Protein AF-A0A2A9MGG4-F1 (afdb_monomer_lite)

Radius of gyration: 24.49 Å; chains: 1; bounding box: 62×44×74 Å

Foldseek 3Di:
DDDDPDCDDPVVVVVCVVVVVVVVVVLVVVLVVLLLLLLLLLLQLVVLVVVLLVVVVVVPVVDPDPDDDRPDPDPDDDDDDPPCVVVVVVVSQCVDPSNVVSVVSNVVSVVSLVVSVVVDPPLLSVLSSVLSNLVSNLVNNCVVVVDDDDPVSVVVNVVSVVVSVVSVVD

InterPro domains:
  IPR018908 Putative transmembrane family 234 [PF10639] (35-168)
  IPR018908 Putative transmembrane family 234 [PTHR28668] (34-169)
  IPR037185 Multidrug transporter EmrE superfamily [SSF103481] (94-168)

Secondary structure (DSSP, 8-state):
---------HHHHHHHHHHHHHHHHHHHHHHHHHHHHHHHHHHHHHHHHHHHHHHHHHHHHHS------S-----------TTHHHHHHHHHHHH-HHHHHHHHHHHHHHHHHHHHHHHS-HHHHHHHHHHHHHHHHHHHHHHHHTSPPPHHHHHHHHHHHHHHHHHHH-

Organism: Besnoitia besnoiti (NCBI:txid94643)

Sequence (170 aa):
MILGAAFIPAGLKEIVLLAVPPLCVAFFLAVFSGLVGVGLLWGATVPLMRNGGLAAKSSEAASGKAHEGSFPQSRGKKDANGITAPFVAIFRLLTQWRVFFPYLLNQCGSLCYYYLLGEYDLCITAPLANTLAFLFTFLTEAIINKSLPSMQDIVGCALIISGFAVCVSG

Structure (mmCIF, N/CA/C/O backbone):
data_AF-A0A2A9MGG4-F1
#
_entry.id   AF-A0A2A9MGG4-F1
#
loop_
_atom_site.group_PDB
_atom_site.id
_atom_site.type_symbol
_atom_site.label_atom_id
_atom_site.label_alt_id
_atom_site.label_comp_id
_atom_site.label_asym_id
_atom_site.label_entity_id
_atom_site.label_seq_id
_atom_site.pdbx_PDB_ins_code
_atom_site.Cartn_x
_atom_site.Cartn_y
_atom_site.Cartn_z
_atom_site.occupancy
_atom_site.B_iso_or_equiv
_atom_site.auth_seq_id
_atom_site.auth_comp_id
_atom_site.auth_asym_id
_atom_site.auth_atom_id
_atom_site.pdbx_PDB_model_num
ATOM 1 N N . MET A 1 1 ? 33.838 -20.995 -39.982 1.00 37.50 1 MET A N 1
ATOM 2 C CA . MET A 1 1 ? 32.593 -21.354 -40.692 1.00 37.50 1 MET A CA 1
ATOM 3 C C . MET A 1 1 ? 31.425 -20.731 -39.927 1.00 37.50 1 MET A C 1
ATOM 5 O O . MET A 1 1 ? 30.749 -21.413 -39.177 1.00 37.50 1 MET A O 1
ATOM 9 N N . ILE A 1 2 ? 31.276 -19.404 -40.016 1.00 37.44 2 ILE A N 1
ATOM 10 C CA . ILE A 1 2 ? 30.159 -18.658 -39.415 1.00 37.44 2 ILE A CA 1
ATOM 11 C C . ILE A 1 2 ? 29.268 -18.284 -40.595 1.00 37.44 2 ILE A C 1
ATOM 13 O O . ILE A 1 2 ? 29.603 -17.395 -41.373 1.00 37.44 2 ILE A O 1
ATOM 17 N N . LEU A 1 3 ? 28.217 -19.071 -40.795 1.00 38.97 3 LEU A N 1
ATOM 18 C CA . LEU A 1 3 ? 27.255 -18.923 -41.877 1.00 38.97 3 LEU A CA 1
ATOM 19 C C . LEU A 1 3 ? 25.966 -18.349 -41.280 1.00 38.97 3 LEU A C 1
ATOM 21 O O . LEU A 1 3 ? 25.427 -18.929 -40.341 1.00 38.97 3 LEU A O 1
ATOM 25 N N . GLY A 1 4 ? 25.477 -17.240 -41.840 1.00 36.06 4 GLY A N 1
ATOM 26 C CA . GLY A 1 4 ? 24.089 -16.805 -41.662 1.00 36.06 4 GLY A CA 1
ATOM 27 C C . GLY A 1 4 ? 23.876 -15.498 -40.903 1.00 36.06 4 GLY A C 1
ATOM 28 O O . GLY A 1 4 ? 23.114 -15.468 -39.943 1.00 36.06 4 GLY A O 1
ATOM 29 N N . ALA A 1 5 ? 24.478 -14.395 -41.360 1.00 42.56 5 ALA A N 1
ATOM 30 C CA . ALA A 1 5 ? 23.920 -13.070 -41.103 1.00 42.56 5 ALA A CA 1
ATOM 31 C C . ALA A 1 5 ? 22.520 -13.018 -41.739 1.00 42.56 5 ALA A C 1
ATOM 33 O O . ALA A 1 5 ? 22.386 -12.874 -42.954 1.00 42.56 5 ALA A O 1
ATOM 34 N N . ALA A 1 6 ? 21.483 -13.221 -40.924 1.00 47.97 6 ALA A N 1
ATOM 35 C CA . ALA A 1 6 ? 20.097 -13.104 -41.343 1.00 47.97 6 ALA A CA 1
ATOM 36 C C . ALA A 1 6 ? 19.864 -11.677 -41.857 1.00 47.97 6 ALA A C 1
ATOM 38 O O . ALA A 1 6 ? 19.876 -10.705 -41.098 1.00 47.97 6 ALA A O 1
ATOM 39 N N . PHE A 1 7 ? 19.697 -11.564 -43.172 1.00 50.34 7 PHE A N 1
ATOM 40 C CA . PHE A 1 7 ? 19.327 -10.342 -43.866 1.00 50.34 7 PHE A CA 1
ATOM 41 C C . PHE A 1 7 ? 17.872 -10.017 -43.508 1.00 50.34 7 PHE A C 1
ATOM 43 O O . PHE A 1 7 ? 16.932 -10.391 -44.202 1.00 50.34 7 PHE A O 1
ATOM 50 N N . ILE A 1 8 ? 17.686 -9.393 -42.346 1.00 56.59 8 ILE A N 1
ATOM 51 C CA . ILE A 1 8 ? 16.396 -8.876 -41.896 1.00 56.59 8 ILE A CA 1
ATOM 52 C C . ILE A 1 8 ? 16.098 -7.638 -42.755 1.00 56.59 8 ILE A C 1
ATOM 54 O O . ILE A 1 8 ? 16.892 -6.691 -42.721 1.00 56.59 8 ILE A O 1
ATOM 58 N N . PRO A 1 9 ? 14.998 -7.618 -43.530 1.00 52.16 9 PRO A N 1
ATOM 59 C CA . PRO A 1 9 ? 14.681 -6.495 -44.404 1.00 52.16 9 PRO A CA 1
ATOM 60 C C . PRO A 1 9 ? 14.499 -5.218 -43.574 1.00 52.16 9 PRO A C 1
ATOM 62 O O . PRO A 1 9 ? 13.872 -5.243 -42.514 1.00 52.16 9 PRO A O 1
ATOM 65 N N . ALA A 1 10 ? 15.046 -4.097 -44.053 1.00 57.47 10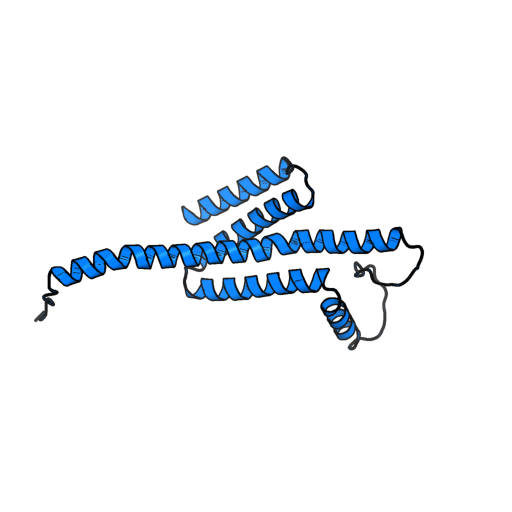 ALA A N 1
ATOM 66 C CA . ALA A 1 10 ? 15.099 -2.823 -43.326 1.00 57.47 10 ALA A CA 1
ATOM 67 C C . ALA A 1 10 ? 13.723 -2.332 -42.821 1.00 57.47 10 ALA A C 1
ATOM 69 O O . ALA A 1 10 ? 13.650 -1.712 -41.765 1.00 57.47 10 ALA A O 1
ATOM 70 N N . GLY A 1 11 ? 12.629 -2.692 -43.503 1.00 56.28 11 GLY A N 1
ATOM 71 C CA . GLY A 1 11 ? 11.262 -2.364 -43.080 1.00 56.28 11 GLY A CA 1
ATOM 72 C C . GLY A 1 11 ? 10.737 -3.159 -41.875 1.00 56.28 11 GLY A C 1
ATOM 73 O O . GLY A 1 11 ? 9.844 -2.685 -41.181 1.00 56.28 11 GLY A O 1
ATOM 74 N N . LEU A 1 12 ? 11.294 -4.339 -41.573 1.00 55.38 12 LEU A N 1
ATOM 75 C CA . LEU A 1 12 ? 10.863 -5.151 -40.427 1.00 55.38 12 LEU A CA 1
ATOM 76 C C . LEU A 1 12 ? 11.515 -4.685 -39.115 1.00 55.38 12 LEU A C 1
ATOM 78 O O . LEU A 1 12 ? 10.911 -4.810 -38.052 1.00 55.38 12 LEU A O 1
ATOM 82 N N . LYS A 1 13 ? 12.715 -4.090 -39.182 1.00 53.91 13 LYS A N 1
ATOM 83 C CA . LYS A 1 13 ? 13.356 -3.461 -38.017 1.00 53.91 13 LYS A CA 1
ATOM 84 C C . LYS A 1 13 ? 12.597 -2.223 -37.554 1.00 53.91 13 LYS A C 1
ATOM 86 O O . LYS A 1 13 ? 12.407 -2.095 -36.358 1.00 53.91 13 LYS A O 1
ATOM 91 N N . GLU A 1 14 ? 12.120 -1.384 -38.472 1.00 56.22 14 GLU A N 1
ATOM 92 C CA . GLU A 1 14 ? 11.304 -0.198 -38.164 1.00 56.22 14 GLU A CA 1
ATOM 93 C C . GLU A 1 14 ? 9.973 -0.571 -37.498 1.00 56.22 14 GLU A C 1
ATOM 95 O O . GLU A 1 14 ? 9.636 0.011 -36.482 1.00 56.22 14 GLU A O 1
ATOM 100 N N . ILE A 1 15 ? 9.256 -1.598 -37.974 1.00 55.94 15 ILE A N 1
ATOM 101 C CA . ILE A 1 15 ? 7.977 -2.031 -37.373 1.00 55.94 15 ILE A CA 1
ATOM 102 C C . ILE A 1 15 ? 8.180 -2.643 -35.980 1.00 55.94 15 ILE A C 1
ATOM 104 O O . ILE A 1 15 ? 7.399 -2.374 -35.070 1.00 55.94 15 ILE A O 1
ATOM 108 N N . VAL A 1 16 ? 9.244 -3.428 -35.782 1.00 55.22 16 VAL A N 1
ATOM 109 C CA . VAL A 1 16 ? 9.598 -3.950 -34.456 1.00 55.22 16 VAL A CA 1
ATOM 110 C C . VAL A 1 16 ? 10.068 -2.808 -33.543 1.00 55.22 16 VAL A C 1
ATOM 112 O O . VAL A 1 16 ? 9.593 -2.723 -32.422 1.00 55.22 16 VAL A O 1
ATOM 115 N N . LEU A 1 17 ? 10.889 -1.858 -34.006 1.00 53.19 17 LEU A N 1
ATOM 116 C CA . LEU A 1 17 ? 11.304 -0.687 -33.214 1.00 53.19 17 LEU A CA 1
ATOM 117 C C . LEU A 1 17 ? 10.194 0.351 -32.974 1.00 53.19 17 LEU A C 1
ATOM 119 O O . LEU A 1 17 ? 10.325 1.111 -32.023 1.00 53.19 17 LEU A O 1
ATOM 123 N N . LEU A 1 18 ? 9.124 0.394 -33.777 1.00 54.38 18 LEU A N 1
ATOM 124 C CA . LEU A 1 18 ? 7.950 1.260 -33.568 1.00 54.38 18 LEU A CA 1
ATOM 125 C C . LEU A 1 18 ? 6.866 0.600 -32.708 1.00 54.38 18 LEU A C 1
ATOM 127 O O . LEU A 1 18 ? 6.123 1.313 -32.040 1.00 54.38 18 LEU A O 1
ATOM 131 N N . ALA A 1 19 ? 6.778 -0.736 -32.689 1.00 53.31 19 ALA A N 1
ATOM 132 C CA . ALA A 1 19 ? 5.813 -1.489 -31.878 1.00 53.31 19 ALA A CA 1
ATOM 133 C C . ALA A 1 19 ? 6.369 -1.942 -30.512 1.00 53.31 19 ALA A C 1
ATOM 135 O O . ALA A 1 19 ? 5.610 -2.076 -29.553 1.00 53.31 19 ALA A O 1
ATOM 136 N N . VAL A 1 20 ? 7.689 -2.122 -30.384 1.00 56.53 20 VAL A N 1
ATOM 137 C CA . VAL A 1 20 ? 8.368 -2.408 -29.107 1.00 56.53 20 VAL A CA 1
ATOM 138 C C . VAL A 1 20 ? 8.223 -1.272 -28.077 1.00 56.53 20 VAL A C 1
ATOM 140 O O . VAL A 1 20 ? 7.917 -1.599 -26.933 1.00 56.53 20 VAL A O 1
ATOM 143 N N . PRO A 1 21 ? 8.352 0.034 -28.398 1.00 61.31 21 PRO A N 1
ATOM 144 C CA . PRO A 1 21 ? 8.143 1.095 -27.416 1.00 61.31 21 PRO A CA 1
ATOM 145 C C . PRO A 1 21 ? 6.715 1.143 -26.849 1.00 61.31 21 PRO A C 1
ATOM 147 O O . PRO A 1 21 ? 6.599 1.149 -25.627 1.00 61.31 21 PRO A O 1
ATOM 150 N N . PRO A 1 22 ? 5.619 1.124 -27.639 1.00 65.88 22 PRO A N 1
ATOM 151 C CA . PRO A 1 22 ? 4.275 1.187 -27.073 1.00 65.88 22 PRO A CA 1
ATOM 152 C C . PRO A 1 22 ? 3.899 -0.084 -26.307 1.00 65.88 22 PRO A C 1
ATOM 154 O O . PRO A 1 22 ? 3.227 0.025 -25.287 1.00 65.88 22 PRO A O 1
ATOM 157 N N . LEU A 1 23 ? 4.351 -1.270 -26.736 1.00 66.88 23 LEU A N 1
ATOM 158 C CA . LEU A 1 23 ? 4.057 -2.518 -26.026 1.00 66.88 23 LEU A CA 1
ATOM 159 C C . LEU A 1 23 ? 4.854 -2.633 -24.717 1.00 66.88 23 LEU A C 1
ATOM 161 O O . LEU A 1 23 ? 4.300 -3.025 -23.694 1.00 66.88 23 LEU A O 1
ATOM 165 N N . CYS A 1 24 ? 6.132 -2.241 -24.727 1.00 68.06 24 CYS A N 1
ATOM 166 C CA . CYS A 1 24 ? 6.978 -2.227 -23.535 1.00 68.06 24 CYS A CA 1
ATOM 167 C C . CYS A 1 24 ? 6.478 -1.180 -22.528 1.00 68.06 24 CYS A C 1
ATOM 169 O O . CYS A 1 24 ? 6.292 -1.490 -21.355 1.00 68.06 24 CYS A O 1
ATOM 171 N N . VAL A 1 25 ? 6.139 0.030 -22.989 1.00 72.88 25 VAL A N 1
ATOM 172 C CA . VAL A 1 25 ? 5.520 1.062 -22.143 1.00 72.88 25 VAL A CA 1
ATOM 173 C C . VAL A 1 25 ? 4.175 0.585 -21.590 1.00 72.88 25 VAL A C 1
ATOM 175 O O . VAL A 1 25 ? 3.930 0.747 -20.399 1.00 72.88 25 VAL A O 1
ATOM 178 N N . ALA A 1 26 ? 3.322 -0.050 -22.398 1.00 76.56 26 ALA A N 1
ATOM 179 C CA . ALA A 1 26 ? 2.053 -0.599 -21.922 1.00 76.56 26 ALA A CA 1
ATOM 180 C C . ALA A 1 26 ? 2.248 -1.691 -20.859 1.00 76.56 26 ALA A C 1
ATOM 182 O O . ALA A 1 26 ? 1.526 -1.700 -19.865 1.00 76.56 26 ALA A O 1
ATOM 183 N N . PHE A 1 27 ? 3.244 -2.566 -21.024 1.00 77.12 27 PHE A N 1
ATOM 184 C CA . PHE A 1 27 ? 3.595 -3.587 -20.038 1.00 77.12 27 PHE A CA 1
ATOM 185 C C . PHE A 1 27 ? 4.081 -2.967 -18.719 1.00 77.12 27 PHE A C 1
ATOM 187 O O . PHE A 1 27 ? 3.536 -3.273 -17.661 1.00 77.12 27 PHE A O 1
ATOM 194 N N . PHE A 1 28 ? 5.025 -2.022 -18.772 1.00 76.94 28 PHE A N 1
ATOM 195 C CA . PHE A 1 28 ? 5.505 -1.308 -17.583 1.00 76.94 28 PHE A CA 1
ATOM 196 C C . PHE A 1 28 ? 4.389 -0.528 -16.874 1.00 76.94 28 PHE A C 1
ATOM 198 O O . PHE A 1 28 ? 4.303 -0.553 -15.646 1.00 76.94 28 PHE A O 1
ATOM 205 N N . LEU A 1 29 ? 3.500 0.133 -17.624 1.00 78.81 29 LEU A N 1
ATOM 206 C CA . LEU A 1 29 ? 2.337 0.823 -17.062 1.00 78.81 29 LEU A CA 1
ATOM 207 C C . LEU A 1 29 ? 1.340 -0.154 -16.434 1.00 78.81 29 LEU A C 1
ATOM 209 O O . LEU A 1 29 ? 0.796 0.141 -15.371 1.00 78.81 29 LEU A O 1
ATOM 213 N N . ALA A 1 30 ? 1.121 -1.320 -17.044 1.00 78.94 30 ALA A N 1
ATOM 214 C CA . ALA A 1 30 ? 0.266 -2.361 -16.486 1.00 78.94 30 ALA A CA 1
ATOM 215 C C . ALA A 1 30 ? 0.829 -2.874 -15.152 1.00 78.94 30 ALA A C 1
ATOM 217 O O . ALA A 1 30 ? 0.109 -2.873 -14.155 1.00 78.94 30 ALA A O 1
ATOM 218 N N . VAL A 1 31 ? 2.123 -3.199 -15.094 1.00 78.50 31 VAL A N 1
ATOM 219 C CA . VAL A 1 31 ? 2.807 -3.620 -13.859 1.00 78.50 31 VAL A CA 1
ATOM 220 C C . VAL A 1 31 ? 2.744 -2.522 -12.794 1.00 78.50 31 VAL A C 1
ATOM 222 O O . VAL A 1 31 ? 2.350 -2.783 -11.658 1.00 78.50 31 VAL A O 1
ATOM 225 N N . PHE A 1 32 ? 3.049 -1.273 -13.149 1.00 83.12 32 PHE A N 1
ATOM 226 C CA . PHE A 1 32 ? 2.991 -0.152 -12.210 1.00 83.12 32 PHE A CA 1
ATOM 227 C C . PHE A 1 32 ? 1.572 0.082 -11.676 1.00 83.12 32 PHE A C 1
ATOM 229 O O . PHE A 1 32 ? 1.374 0.207 -10.469 1.00 83.12 32 PHE A O 1
ATOM 236 N N . SER A 1 33 ? 0.566 0.083 -12.555 1.00 82.25 33 SER A N 1
ATOM 237 C CA . SER A 1 33 ? -0.841 0.215 -12.158 1.00 82.25 33 SER A CA 1
ATOM 238 C C . SER A 1 33 ? -1.308 -0.953 -11.283 1.00 82.25 33 SER A C 1
ATOM 240 O O . SER A 1 33 ? -2.061 -0.743 -10.333 1.00 82.25 33 SER A O 1
ATOM 242 N N . GLY A 1 34 ? -0.800 -2.165 -11.532 1.00 85.06 34 GLY A N 1
ATOM 243 C CA . GLY A 1 34 ? -1.025 -3.334 -10.691 1.00 85.06 34 GLY A CA 1
ATOM 244 C C . GLY A 1 34 ? -0.420 -3.168 -9.296 1.00 85.06 34 GLY A C 1
ATOM 245 O O . GLY A 1 34 ? -1.107 -3.431 -8.313 1.00 85.06 34 GLY A O 1
ATOM 246 N N . LEU A 1 35 ? 0.809 -2.650 -9.180 1.00 86.31 35 LEU A N 1
ATOM 247 C CA . LEU A 1 35 ? 1.437 -2.360 -7.880 1.00 86.31 35 LEU A CA 1
ATOM 248 C C . LEU A 1 35 ? 0.726 -1.247 -7.123 1.00 86.31 35 LEU A C 1
ATOM 250 O O . LEU A 1 35 ? 0.572 -1.337 -5.906 1.00 86.31 35 LEU A O 1
ATOM 254 N N . VAL A 1 36 ? 0.242 -0.233 -7.836 1.00 88.31 36 VAL A N 1
ATOM 255 C CA . VAL A 1 36 ? -0.644 0.789 -7.275 1.00 88.31 36 VAL A CA 1
ATOM 256 C C . VAL A 1 36 ? -1.925 0.167 -6.740 1.00 88.31 36 VAL A C 1
ATOM 258 O O . VAL A 1 36 ? -2.302 0.452 -5.606 1.00 88.31 36 VAL A O 1
ATOM 261 N N . GLY A 1 37 ? -2.550 -0.733 -7.498 1.00 87.25 37 GLY A N 1
ATOM 262 C CA . GLY A 1 37 ? -3.718 -1.485 -7.052 1.00 87.25 37 GLY A CA 1
ATOM 263 C C . GLY A 1 37 ? -3.443 -2.325 -5.802 1.00 87.25 37 GLY A C 1
ATOM 264 O O . GLY A 1 37 ? -4.194 -2.239 -4.835 1.00 87.25 37 GLY A O 1
ATOM 265 N N . VAL A 1 38 ? -2.349 -3.090 -5.778 1.00 89.38 38 VAL A N 1
ATOM 266 C CA . VAL A 1 38 ? -1.929 -3.892 -4.612 1.00 89.38 38 VAL A CA 1
ATOM 267 C C . VAL A 1 38 ? -1.690 -3.001 -3.398 1.00 89.38 38 VAL A C 1
ATOM 269 O O . VAL A 1 38 ? -2.221 -3.273 -2.322 1.00 89.38 38 VAL A O 1
ATOM 272 N N . GLY A 1 39 ? -0.938 -1.914 -3.574 1.00 87.69 39 GLY A N 1
ATOM 273 C CA . GLY A 1 39 ? -0.674 -0.947 -2.519 1.00 87.69 39 GLY A CA 1
ATOM 274 C C . GLY A 1 39 ? -1.958 -0.318 -1.985 1.00 87.69 39 GLY A C 1
ATOM 275 O O . GLY A 1 39 ? -2.112 -0.194 -0.777 1.00 87.69 39 GLY A O 1
ATOM 276 N N . LEU A 1 40 ? -2.908 0.038 -2.852 1.00 87.31 40 LEU A N 1
ATOM 277 C CA . LEU A 1 40 ? -4.217 0.557 -2.446 1.00 87.31 40 LEU A CA 1
ATOM 278 C C . LEU A 1 40 ? -5.008 -0.479 -1.648 1.00 87.31 40 LEU A C 1
ATOM 280 O O . LEU A 1 40 ? -5.563 -0.154 -0.602 1.00 87.31 40 LEU A O 1
ATOM 284 N N . LEU A 1 41 ? -5.050 -1.724 -2.123 1.00 86.06 41 LEU A N 1
ATOM 285 C CA . LEU A 1 41 ? -5.771 -2.816 -1.471 1.00 86.06 41 LEU A CA 1
ATOM 286 C C . LEU A 1 41 ? -5.192 -3.118 -0.083 1.00 86.06 41 LEU A C 1
ATOM 288 O O . LEU A 1 41 ? -5.937 -3.216 0.888 1.00 86.06 41 LEU A O 1
ATOM 292 N N . TRP A 1 42 ? -3.871 -3.208 0.052 1.00 86.44 42 TRP A N 1
ATOM 293 C CA . TRP A 1 42 ? -3.232 -3.400 1.355 1.00 86.44 42 TRP A CA 1
ATOM 294 C C . TRP A 1 42 ? -3.318 -2.157 2.240 1.00 86.44 42 TRP A C 1
ATOM 296 O O . TRP A 1 42 ? -3.652 -2.262 3.417 1.00 86.44 42 TRP A O 1
ATOM 306 N N . GLY A 1 43 ? -3.086 -0.975 1.678 1.00 85.50 43 GLY A N 1
ATOM 307 C CA . GLY A 1 43 ? -3.062 0.269 2.433 1.00 85.50 43 GLY A CA 1
ATOM 308 C C . GLY A 1 43 ? -4.433 0.698 2.946 1.00 85.50 43 GLY A C 1
ATOM 309 O O . GLY A 1 43 ? -4.550 1.198 4.060 1.00 85.50 43 GLY A O 1
ATOM 310 N N . ALA A 1 44 ? -5.504 0.462 2.187 1.00 84.12 44 ALA A N 1
ATOM 311 C CA . ALA A 1 44 ? -6.843 0.870 2.601 1.00 84.12 44 ALA A CA 1
ATOM 312 C C . ALA A 1 44 ? -7.447 -0.045 3.678 1.00 84.12 44 ALA A C 1
ATOM 314 O O . ALA A 1 44 ? -8.272 0.392 4.482 1.00 84.12 44 ALA A O 1
ATOM 315 N N . THR A 1 45 ? -7.060 -1.320 3.716 1.00 83.75 45 THR A N 1
ATOM 316 C CA . THR A 1 45 ? -7.726 -2.318 4.569 1.00 83.75 45 THR A CA 1
ATOM 317 C C . THR A 1 45 ? -7.435 -2.124 6.052 1.00 83.75 45 THR A C 1
ATOM 319 O O . THR A 1 45 ? -8.361 -2.188 6.862 1.00 83.75 45 THR A O 1
ATOM 322 N N . VAL A 1 46 ? -6.193 -1.801 6.415 1.00 79.44 46 VAL A N 1
ATOM 323 C CA . VAL A 1 46 ? -5.764 -1.562 7.804 1.00 79.44 46 VAL A CA 1
ATOM 324 C C . VAL A 1 46 ? -6.573 -0.447 8.499 1.00 79.44 46 VAL A C 1
ATOM 326 O O . VAL A 1 46 ? -7.172 -0.707 9.552 1.00 79.44 46 VAL A O 1
ATOM 329 N N . PRO A 1 47 ? -6.682 0.772 7.943 1.00 79.31 47 PRO A N 1
ATOM 330 C CA . PRO A 1 47 ? -7.437 1.850 8.575 1.00 79.31 47 PRO A CA 1
ATOM 331 C C . PRO A 1 47 ? -8.953 1.647 8.498 1.00 79.31 47 PRO A C 1
ATOM 333 O O . PRO A 1 47 ? -9.667 1.979 9.448 1.00 79.31 47 PRO A O 1
ATOM 336 N N . LEU A 1 48 ? -9.461 1.018 7.431 1.00 76.25 48 LEU A N 1
ATOM 337 C CA . LEU A 1 48 ? -10.877 0.650 7.340 1.00 76.25 48 LEU A CA 1
ATOM 338 C C . LEU A 1 48 ? -11.281 -0.355 8.426 1.00 76.25 48 LEU A C 1
ATOM 340 O O . LEU A 1 48 ? -12.342 -0.198 9.031 1.00 76.25 48 LEU A O 1
ATOM 344 N N . MET A 1 49 ? -10.443 -1.352 8.727 1.00 70.19 49 MET A N 1
ATOM 345 C CA . MET A 1 49 ? -10.700 -2.305 9.814 1.00 70.19 49 MET A CA 1
ATOM 346 C C . MET A 1 49 ? -10.694 -1.621 11.185 1.00 70.19 49 MET A C 1
ATOM 348 O O . MET A 1 49 ? -11.555 -1.909 12.021 1.00 70.19 49 MET A O 1
ATOM 352 N N . ARG A 1 50 ? -9.768 -0.679 11.404 1.00 69.31 50 ARG A N 1
ATOM 353 C CA . ARG A 1 50 ? -9.686 0.107 12.644 1.00 69.31 50 ARG A CA 1
ATOM 354 C C . ARG A 1 50 ? -10.963 0.917 12.869 1.00 69.31 50 ARG A C 1
ATOM 356 O O . ARG A 1 50 ? -11.559 0.834 13.943 1.00 69.31 50 ARG A O 1
ATOM 363 N N . ASN A 1 51 ? -11.445 1.609 11.838 1.00 64.62 51 ASN A N 1
ATOM 364 C CA . ASN A 1 51 ? -12.684 2.381 11.918 1.00 64.62 51 ASN A CA 1
ATOM 365 C C . ASN A 1 51 ? -13.942 1.513 11.965 1.00 64.62 51 ASN A C 1
ATOM 367 O O . ASN A 1 51 ? -14.873 1.837 12.700 1.00 64.62 51 ASN A O 1
ATOM 371 N N . GLY A 1 52 ? -13.975 0.388 11.250 1.00 60.03 52 GLY A N 1
ATOM 372 C CA . GLY A 1 52 ? -15.070 -0.580 11.321 1.00 60.03 52 GLY A CA 1
ATOM 373 C C . GLY A 1 52 ? -15.253 -1.146 12.731 1.00 60.03 52 GLY A C 1
ATOM 374 O O . GLY A 1 52 ? -16.383 -1.227 13.218 1.00 60.03 52 GLY A O 1
ATOM 375 N N . GLY A 1 53 ? -14.148 -1.455 13.418 1.00 60.28 53 GLY A N 1
ATOM 376 C CA . GLY A 1 53 ? -14.155 -1.901 14.814 1.00 60.28 53 GLY A CA 1
ATOM 377 C C . GLY A 1 53 ? -14.609 -0.820 15.803 1.00 60.28 53 GLY A C 1
ATOM 378 O O . GLY A 1 53 ? -15.346 -1.114 16.744 1.00 60.28 53 GLY A O 1
ATOM 379 N N . LEU A 1 54 ? -14.231 0.442 15.578 1.00 57.91 54 LEU A N 1
ATOM 380 C CA . LEU A 1 54 ? -14.668 1.576 16.406 1.00 57.91 54 LEU A CA 1
ATOM 381 C C . LEU A 1 54 ? -16.146 1.942 16.176 1.00 57.91 54 LEU A C 1
ATOM 383 O O . LEU A 1 54 ? -16.858 2.272 17.127 1.00 57.91 54 LEU A O 1
ATOM 387 N N . ALA A 1 55 ? -16.636 1.833 14.938 1.00 54.75 55 ALA A N 1
ATOM 388 C CA . ALA A 1 55 ? -18.032 2.082 14.573 1.00 54.75 55 ALA A CA 1
ATOM 389 C C . ALA A 1 55 ? -18.996 1.014 15.126 1.00 54.75 55 ALA A C 1
ATOM 391 O O . ALA A 1 55 ? -20.150 1.315 15.432 1.00 54.75 55 ALA A O 1
ATOM 392 N N . ALA A 1 56 ? -18.528 -0.230 15.277 1.00 52.34 56 ALA A N 1
ATOM 393 C CA . ALA A 1 56 ? -19.280 -1.289 15.951 1.00 52.34 56 ALA A CA 1
ATOM 394 C C . ALA A 1 56 ? -19.443 -0.991 17.455 1.00 52.34 56 ALA A C 1
ATOM 396 O O . ALA A 1 56 ? -20.555 -1.048 17.975 1.00 52.34 56 ALA A O 1
ATOM 397 N N . LYS A 1 57 ? -18.367 -0.550 18.127 1.00 53.44 57 LYS A N 1
ATOM 398 C CA . LYS A 1 57 ? -18.395 -0.181 19.556 1.00 53.44 57 LYS A CA 1
ATOM 399 C C . LYS A 1 57 ? -19.277 1.034 19.868 1.00 53.44 57 LYS A C 1
ATOM 401 O O . LYS A 1 57 ? -19.900 1.088 20.923 1.00 53.44 57 LYS A O 1
ATOM 406 N N . SER A 1 58 ? -19.338 2.019 18.973 1.00 47.41 58 SER A N 1
ATOM 407 C CA . SER A 1 58 ? -20.129 3.247 19.179 1.00 47.41 58 SER A CA 1
ATOM 408 C C . SER A 1 58 ? -21.637 3.037 18.992 1.00 47.41 58 SER A C 1
ATOM 410 O O . SER A 1 58 ? -22.421 3.698 19.668 1.00 47.41 58 SER A O 1
ATOM 412 N N . SER A 1 59 ? -22.057 2.072 18.163 1.00 46.00 59 SER A N 1
ATOM 413 C CA . SER A 1 59 ? -23.473 1.666 18.088 1.00 46.00 59 SER A CA 1
ATOM 414 C C . SER A 1 59 ? -23.925 0.852 19.306 1.00 46.00 59 SER A C 1
ATOM 416 O O . SER A 1 59 ? -25.073 0.985 19.723 1.00 46.00 59 SER A O 1
ATOM 418 N N . GLU A 1 60 ? -23.032 0.069 19.923 1.00 46.59 60 GLU A N 1
ATOM 419 C CA . GLU A 1 60 ? -23.327 -0.649 21.175 1.00 46.59 60 GLU A CA 1
ATOM 420 C C . GLU A 1 60 ? -23.435 0.295 22.393 1.00 46.59 60 GLU A C 1
ATOM 422 O O . GLU A 1 60 ? -24.182 0.010 23.322 1.00 46.59 60 GLU A O 1
ATOM 427 N N . ALA A 1 61 ? -22.752 1.447 22.393 1.00 42.97 61 ALA A N 1
ATOM 428 C CA . ALA A 1 61 ? -22.812 2.409 23.501 1.00 42.97 61 ALA A CA 1
ATOM 429 C C . ALA A 1 61 ? -24.083 3.289 23.512 1.00 42.97 61 ALA A C 1
ATOM 431 O O . ALA A 1 61 ? -24.485 3.768 24.570 1.00 42.97 61 ALA A O 1
ATOM 432 N N . ALA A 1 62 ? -24.722 3.509 22.356 1.00 41.97 62 ALA A N 1
ATOM 433 C CA . ALA A 1 62 ? -25.909 4.367 22.226 1.00 41.97 62 ALA A CA 1
ATOM 434 C C . ALA A 1 62 ? -27.248 3.610 22.337 1.00 41.97 62 ALA A C 1
ATOM 436 O O . ALA A 1 62 ? -28.301 4.229 22.483 1.00 41.97 62 ALA A O 1
ATOM 437 N N . SER A 1 63 ? -27.231 2.276 22.283 1.00 36.53 63 SER A N 1
ATOM 438 C CA . SER A 1 63 ? -28.418 1.433 22.421 1.00 36.53 63 SER A CA 1
ATOM 439 C C . SER A 1 63 ? -28.213 0.511 23.617 1.00 36.53 63 SER A C 1
ATOM 441 O O . SER A 1 63 ? -27.440 -0.433 23.533 1.00 36.53 63 SER A O 1
ATOM 443 N N . GLY A 1 64 ? -28.866 0.799 24.749 1.00 38.00 64 GLY A N 1
ATOM 444 C CA . GLY A 1 64 ? -28.769 0.051 26.014 1.00 38.00 64 GLY A CA 1
ATOM 445 C C . GLY A 1 64 ? -29.311 -1.385 25.965 1.00 38.00 64 GLY A C 1
ATOM 446 O O . GLY A 1 64 ? -30.123 -1.775 26.799 1.00 38.00 64 GLY A O 1
ATOM 447 N N . LYS A 1 65 ? -28.871 -2.185 24.994 1.00 29.70 65 LYS A N 1
ATOM 448 C CA . LYS A 1 65 ? -29.091 -3.623 24.894 1.00 29.70 65 LYS A CA 1
ATOM 449 C C . LYS A 1 65 ? -27.731 -4.303 24.872 1.00 29.70 65 LYS A C 1
ATOM 451 O O . LYS A 1 65 ? -27.050 -4.343 23.855 1.00 29.70 65 LYS A O 1
ATOM 456 N N . ALA A 1 66 ? -27.362 -4.845 26.028 1.00 34.66 66 ALA A N 1
ATOM 457 C CA . ALA A 1 66 ? -26.280 -5.801 26.163 1.00 34.66 66 ALA A CA 1
ATOM 458 C C . ALA A 1 66 ? -26.595 -7.031 25.298 1.00 34.66 66 ALA A C 1
ATOM 460 O O . ALA A 1 66 ? -27.359 -7.902 25.706 1.00 34.66 66 ALA A O 1
ATOM 461 N N . HIS A 1 67 ? -26.039 -7.086 24.090 1.00 30.19 67 HIS A N 1
ATOM 462 C CA . HIS A 1 67 ? -25.940 -8.324 23.331 1.00 30.19 67 HIS A CA 1
ATOM 463 C C . HIS A 1 67 ? -24.658 -8.328 22.499 1.00 30.19 67 HIS A C 1
ATOM 465 O O . HIS A 1 67 ? -24.647 -7.971 21.329 1.00 30.19 67 HIS A O 1
ATOM 471 N N . GLU A 1 68 ? -23.592 -8.763 23.169 1.00 39.03 68 GLU A N 1
ATOM 472 C CA . GLU A 1 68 ? -22.486 -9.576 22.658 1.00 39.03 68 GLU A CA 1
ATOM 473 C C . GLU A 1 68 ? -22.304 -9.591 21.127 1.00 39.03 68 GLU A C 1
ATOM 475 O O . GLU A 1 68 ? -22.842 -10.457 20.434 1.00 39.03 68 GLU A O 1
ATOM 480 N N . GLY A 1 69 ? -21.503 -8.659 20.606 1.00 31.34 69 GLY A N 1
ATOM 481 C CA . GLY A 1 69 ? -21.084 -8.704 19.205 1.00 31.34 69 GLY A CA 1
ATOM 482 C C . GLY A 1 69 ? -19.802 -7.953 18.850 1.00 31.34 69 GLY A C 1
ATOM 483 O O . GLY A 1 69 ? -19.402 -7.973 17.691 1.00 31.34 69 GLY A O 1
ATOM 484 N N . SER A 1 70 ? -19.120 -7.321 19.805 1.00 34.22 70 SER A N 1
ATOM 485 C CA . SER A 1 70 ? -17.766 -6.800 19.601 1.00 34.22 70 SER A CA 1
ATOM 486 C C . SER A 1 70 ? -16.758 -7.944 19.449 1.00 34.22 70 SER A C 1
ATOM 488 O O . SER A 1 70 ? -16.698 -8.837 20.293 1.00 34.22 70 SER A O 1
ATOM 490 N N . PHE A 1 71 ? -15.914 -7.892 18.412 1.00 35.19 71 PHE A N 1
ATOM 491 C CA . PHE A 1 71 ? -14.704 -8.715 18.319 1.00 35.19 71 PHE A CA 1
ATOM 492 C C . PHE A 1 71 ? -13.933 -8.591 19.648 1.00 35.19 71 PHE A C 1
ATOM 494 O O . PHE A 1 71 ? -13.505 -7.480 19.992 1.00 35.19 71 PHE A O 1
ATOM 501 N N . PRO A 1 72 ? -13.806 -9.666 20.445 1.00 39.84 72 PRO A N 1
ATOM 502 C CA . PRO A 1 72 ? -13.200 -9.559 21.753 1.00 39.84 72 PRO A CA 1
ATOM 503 C C . PRO A 1 72 ? -11.697 -9.411 21.550 1.00 39.84 72 PRO A C 1
ATOM 505 O O . PRO A 1 72 ? -11.004 -10.320 21.101 1.00 39.84 72 PRO A O 1
ATOM 508 N N . GLN A 1 73 ? -11.187 -8.232 21.893 1.00 40.25 73 GLN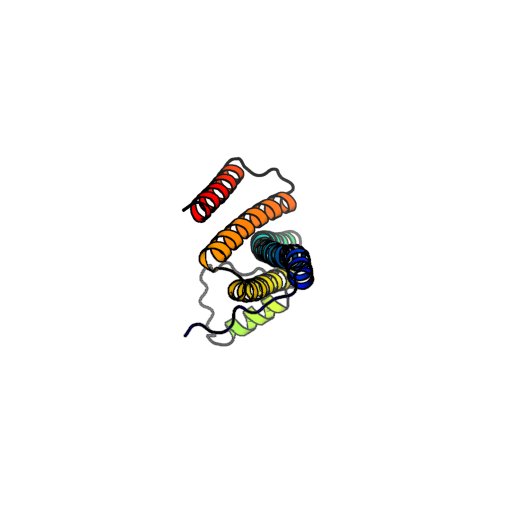 A N 1
ATOM 509 C CA . GLN A 1 73 ? -9.787 -8.060 22.243 1.00 40.25 73 GLN A CA 1
ATOM 510 C C . GLN A 1 73 ? -9.507 -9.039 23.387 1.00 40.25 73 GLN A C 1
ATOM 512 O O . GLN A 1 73 ? -10.067 -8.870 24.470 1.00 40.25 73 GLN A O 1
ATOM 517 N N . SER A 1 74 ? -8.711 -10.078 23.107 1.00 39.84 74 SER A N 1
ATOM 518 C CA . SER A 1 74 ? -8.315 -11.149 24.028 1.00 39.84 74 SER A CA 1
ATOM 519 C C . SER A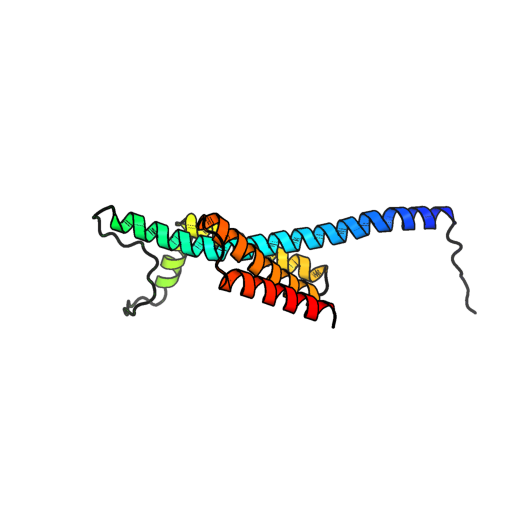 1 74 ? -7.888 -10.603 25.389 1.00 39.84 74 SER A C 1
ATOM 521 O O . SER A 1 74 ? -6.717 -10.325 25.637 1.00 39.84 74 SER A O 1
ATOM 523 N N . ARG A 1 75 ? -8.850 -10.478 26.300 1.00 38.62 75 ARG A N 1
ATOM 524 C CA . ARG A 1 75 ? -8.628 -10.420 27.738 1.00 38.62 75 ARG A CA 1
ATOM 525 C C . ARG A 1 75 ? -9.121 -11.760 28.250 1.00 38.62 75 ARG A C 1
ATOM 527 O O . ARG A 1 75 ? -10.297 -12.077 28.107 1.00 38.62 75 ARG A O 1
ATOM 534 N N . GLY A 1 76 ? -8.172 -12.574 28.704 1.00 40.44 76 GLY A N 1
ATOM 535 C CA . GLY A 1 76 ? -8.345 -14.003 28.924 1.00 40.44 76 GLY A CA 1
ATOM 536 C C . GLY A 1 76 ? -9.652 -14.375 29.618 1.00 40.44 76 GLY A C 1
ATOM 537 O O . GLY A 1 76 ? -9.899 -13.978 30.755 1.00 40.44 76 GLY A O 1
ATOM 538 N N . LYS A 1 77 ? -10.441 -15.215 28.949 1.00 37.91 77 LYS A N 1
ATOM 539 C CA . LYS A 1 77 ? -11.399 -16.096 29.603 1.00 37.91 77 LYS A CA 1
ATOM 540 C C . LYS A 1 77 ? -11.278 -17.478 28.969 1.00 37.91 77 LYS A C 1
ATOM 542 O O . LYS A 1 77 ? -11.298 -17.619 27.750 1.00 37.91 77 LYS A O 1
ATOM 547 N N . LYS A 1 78 ? -11.005 -18.471 29.817 1.00 44.75 78 LYS A N 1
ATOM 548 C CA . LYS A 1 78 ? -10.916 -19.889 29.459 1.00 44.75 78 LYS A CA 1
ATOM 549 C C . LYS A 1 78 ? -12.324 -20.385 29.132 1.00 44.75 78 LYS A C 1
ATOM 551 O O . LYS A 1 78 ? -13.011 -20.843 30.038 1.00 44.75 78 LYS A O 1
ATOM 556 N N . ASP A 1 79 ? -12.717 -20.335 27.867 1.00 52.31 79 ASP A N 1
ATOM 557 C CA . ASP A 1 79 ? -13.946 -20.985 27.421 1.00 52.31 79 ASP A CA 1
ATOM 558 C C . ASP A 1 79 ? -13.564 -22.294 26.724 1.00 52.31 79 ASP A C 1
ATOM 560 O O . ASP A 1 79 ? -12.972 -22.334 25.644 1.00 52.31 79 ASP A O 1
ATOM 564 N N . ALA A 1 80 ? -13.813 -23.389 27.437 1.00 56.16 80 ALA A N 1
ATOM 565 C CA . ALA A 1 80 ? -13.570 -24.746 26.992 1.00 56.16 80 ALA A CA 1
ATOM 566 C C . ALA A 1 80 ? -14.520 -25.092 25.834 1.00 56.16 80 ALA A C 1
ATOM 568 O O . ALA A 1 80 ? -15.702 -25.302 26.071 1.00 56.16 80 ALA A O 1
ATOM 569 N N . ASN A 1 81 ? -14.009 -25.122 24.596 1.00 59.75 81 ASN A N 1
ATOM 570 C CA . ASN A 1 81 ? -14.511 -25.938 23.478 1.00 59.75 81 ASN A CA 1
ATOM 571 C C . ASN A 1 81 ? -13.537 -25.852 22.288 1.00 59.75 81 ASN A C 1
ATOM 573 O O . ASN A 1 81 ? -13.684 -25.046 21.369 1.00 59.75 81 ASN A O 1
ATOM 577 N N . GLY A 1 82 ? -12.501 -26.692 22.335 1.00 67.56 82 GLY A N 1
ATOM 578 C CA . GLY A 1 82 ? -11.271 -26.562 21.544 1.00 67.56 82 GLY A CA 1
ATOM 579 C C . GLY A 1 82 ? -11.365 -26.790 20.031 1.00 67.56 82 GLY A C 1
ATOM 580 O O . GLY A 1 82 ? -10.337 -26.691 19.372 1.00 67.56 82 GLY A O 1
ATOM 581 N N . ILE A 1 83 ? -12.542 -27.080 19.461 1.00 74.25 83 ILE A N 1
ATOM 582 C CA . ILE A 1 83 ? -12.698 -27.303 18.008 1.00 74.25 83 ILE A CA 1
ATOM 583 C C . ILE A 1 83 ? -13.786 -26.425 17.383 1.00 74.25 83 ILE A C 1
ATOM 585 O O . ILE A 1 83 ? -13.621 -26.005 16.245 1.00 74.25 83 ILE A O 1
ATOM 589 N N . THR A 1 84 ? -14.870 -26.083 18.087 1.00 75.12 84 THR A N 1
ATOM 590 C CA . THR A 1 84 ? -15.979 -25.297 17.502 1.00 75.12 84 THR A CA 1
ATOM 591 C C . THR A 1 84 ? -15.742 -23.786 17.534 1.00 75.12 84 THR A C 1
ATOM 593 O O . THR A 1 84 ? -16.259 -23.070 16.677 1.00 75.12 84 THR A O 1
ATOM 596 N N . ALA A 1 85 ? -14.915 -23.296 18.461 1.00 74.81 85 ALA A N 1
ATOM 597 C CA . ALA A 1 85 ? -14.550 -21.884 18.579 1.00 74.81 85 ALA A CA 1
ATOM 598 C C . ALA A 1 85 ? -14.023 -21.235 17.273 1.00 74.81 85 ALA A C 1
ATOM 600 O O . ALA A 1 85 ? -14.522 -20.164 16.916 1.00 74.81 85 ALA A O 1
ATOM 601 N N . PRO A 1 86 ? -13.086 -21.840 16.508 1.00 77.38 86 PRO A N 1
ATOM 602 C CA . PRO A 1 86 ? -12.626 -21.253 15.248 1.00 77.38 86 PRO A CA 1
ATOM 603 C C . PRO A 1 86 ? -13.726 -21.202 14.181 1.00 77.38 86 PRO A C 1
ATOM 605 O O . PRO A 1 86 ? -13.837 -20.200 13.482 1.00 77.38 86 PRO A O 1
ATOM 608 N N . PHE A 1 87 ? -14.584 -22.224 14.083 1.00 81.38 87 PHE A N 1
ATOM 609 C CA . PHE A 1 87 ? -15.682 -22.233 13.109 1.00 81.38 87 PHE A CA 1
ATOM 610 C C . PHE A 1 87 ? -16.708 -21.136 13.395 1.00 81.38 87 PHE A C 1
ATOM 612 O O . PHE A 1 87 ? -17.136 -20.441 12.476 1.00 81.38 87 PHE A O 1
ATOM 619 N N . VAL A 1 88 ? -17.057 -20.926 14.668 1.00 77.12 88 VAL A N 1
ATOM 620 C CA . VAL A 1 88 ? -17.962 -19.840 15.071 1.00 77.12 88 VAL A CA 1
ATOM 621 C C . VAL A 1 88 ? -17.331 -18.473 14.795 1.00 77.12 88 VAL A C 1
ATOM 623 O O . VAL A 1 88 ? -18.014 -17.576 14.303 1.00 77.12 88 VAL A O 1
ATOM 626 N N . ALA A 1 89 ? -16.029 -18.310 15.048 1.00 74.50 89 ALA A N 1
ATOM 627 C CA . ALA A 1 89 ? -15.313 -17.073 14.746 1.00 74.50 89 ALA A CA 1
ATOM 628 C C . ALA A 1 89 ? -15.277 -16.774 13.235 1.00 74.50 89 ALA A C 1
ATOM 630 O O . ALA A 1 89 ? -15.576 -15.651 12.830 1.00 74.50 89 ALA A O 1
ATOM 631 N N . ILE A 1 90 ? -14.983 -17.777 12.400 1.00 78.00 90 ILE A N 1
ATOM 632 C CA . ILE A 1 90 ? -14.990 -17.655 10.934 1.00 78.00 90 ILE A CA 1
ATOM 633 C C . ILE A 1 90 ? -16.395 -17.307 10.435 1.00 78.00 90 ILE A C 1
ATOM 635 O O . ILE A 1 90 ? -16.555 -16.367 9.661 1.00 78.00 90 ILE A O 1
ATOM 639 N N . PHE A 1 91 ? -17.429 -18.000 10.915 1.00 78.56 91 PHE A N 1
ATOM 640 C CA . PHE A 1 91 ? -18.807 -17.726 10.509 1.00 78.56 91 PHE A CA 1
ATOM 641 C C . PHE A 1 91 ? -19.242 -16.302 10.891 1.00 78.56 91 PHE A C 1
ATOM 643 O O . PHE A 1 91 ? -19.818 -15.583 10.074 1.00 78.56 91 PHE A O 1
ATOM 650 N N . ARG A 1 92 ? -18.893 -15.841 12.100 1.00 73.19 92 ARG A N 1
ATOM 651 C CA . ARG A 1 92 ? -19.141 -14.458 12.544 1.00 73.19 92 ARG A CA 1
ATOM 652 C C . ARG A 1 92 ? -18.395 -13.428 11.683 1.00 73.19 92 ARG A C 1
ATOM 654 O O . ARG A 1 92 ? -18.983 -12.408 11.332 1.00 73.19 92 ARG A O 1
ATOM 661 N N . LEU A 1 93 ? -17.148 -13.703 11.289 1.00 75.00 93 LEU A N 1
ATOM 662 C CA . LEU A 1 93 ? -16.369 -12.844 10.385 1.00 75.00 93 LEU A CA 1
ATOM 663 C C . LEU A 1 93 ? -17.008 -12.726 8.995 1.00 75.00 93 LEU A C 1
ATOM 665 O O . LEU A 1 93 ? -17.138 -11.616 8.483 1.00 75.00 93 LEU A O 1
ATOM 669 N N . LEU A 1 94 ? -17.442 -13.849 8.414 1.00 72.56 94 LEU A N 1
ATOM 670 C CA . LEU A 1 94 ? -18.103 -13.884 7.104 1.00 72.56 94 LEU A CA 1
ATOM 671 C C . LEU A 1 94 ? -19.455 -13.157 7.114 1.00 72.56 94 LEU A C 1
ATOM 673 O O . LEU A 1 94 ? -19.844 -12.556 6.118 1.00 72.56 94 LEU A O 1
ATOM 677 N N . THR A 1 95 ? -20.158 -13.171 8.247 1.00 72.75 95 THR A N 1
ATOM 678 C CA . THR A 1 95 ? -21.468 -12.513 8.377 1.00 72.75 95 THR A CA 1
ATOM 679 C C . THR A 1 95 ? -21.336 -10.986 8.511 1.00 72.75 95 THR A C 1
ATOM 681 O O . THR A 1 95 ? -22.248 -10.236 8.157 1.00 72.75 95 THR A O 1
ATOM 684 N N . GLN A 1 96 ? -20.190 -10.487 8.989 1.00 74.50 96 GLN A N 1
ATOM 685 C CA . GLN A 1 96 ? -19.964 -9.061 9.203 1.00 74.50 96 GLN A CA 1
ATOM 686 C C . GLN A 1 96 ? -19.355 -8.392 7.963 1.00 74.50 96 GLN A C 1
ATOM 688 O O . GLN A 1 96 ? -18.136 -8.285 7.825 1.00 74.50 96 GLN A O 1
ATOM 693 N N . TRP A 1 97 ? -20.210 -7.842 7.098 1.00 69.81 97 TRP A N 1
ATOM 694 C CA . TRP A 1 97 ? -19.828 -7.156 5.850 1.00 69.81 97 TRP A CA 1
ATOM 695 C C . TRP A 1 97 ? -18.698 -6.123 5.993 1.00 69.81 97 TRP A C 1
ATOM 697 O O . TRP A 1 97 ? -17.838 -6.023 5.121 1.00 69.81 97 TRP A O 1
ATOM 707 N N . ARG A 1 98 ? -18.651 -5.391 7.115 1.00 67.50 98 ARG A N 1
ATOM 708 C CA . ARG A 1 98 ? -17.612 -4.379 7.395 1.00 67.50 98 ARG A CA 1
ATOM 709 C C . ARG A 1 98 ? -16.209 -4.956 7.596 1.00 67.50 98 ARG A C 1
ATOM 711 O O . ARG A 1 98 ? -15.246 -4.210 7.491 1.00 67.50 98 ARG A O 1
ATOM 718 N N . VAL A 1 99 ? -16.094 -6.245 7.905 1.00 67.94 99 VAL A N 1
ATOM 719 C CA . VAL A 1 99 ? -14.812 -6.947 8.088 1.00 67.94 99 VAL A CA 1
ATOM 720 C C . VAL A 1 99 ? -14.547 -7.897 6.928 1.00 67.94 99 VAL A C 1
ATOM 722 O O . VAL A 1 99 ? -13.414 -8.002 6.469 1.00 67.94 99 VAL A O 1
ATOM 725 N N . PHE A 1 100 ? -15.596 -8.520 6.394 1.00 75.38 100 PHE A N 1
ATOM 726 C CA . PHE A 1 100 ? -15.491 -9.380 5.224 1.00 75.38 100 PHE A CA 1
ATOM 727 C C . PHE A 1 100 ? -14.977 -8.629 3.988 1.00 75.38 100 PHE A C 1
ATOM 729 O O . PHE A 1 100 ? -14.072 -9.112 3.316 1.00 75.38 100 PHE A O 1
AT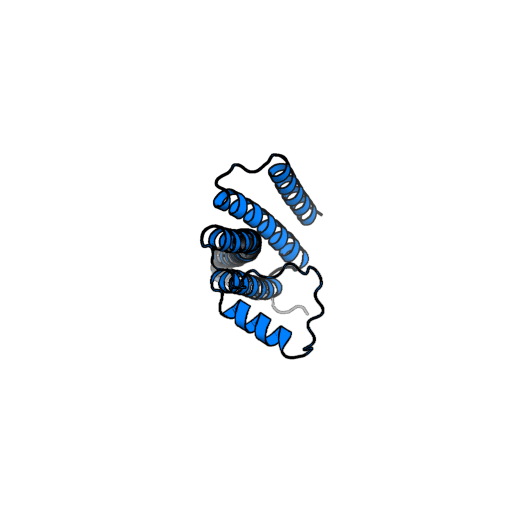OM 736 N N . PHE A 1 101 ? -15.490 -7.424 3.718 1.00 74.62 101 PHE A N 1
ATOM 737 C CA . PHE A 1 101 ? -15.072 -6.634 2.558 1.00 74.62 101 PHE A CA 1
ATOM 738 C C . PHE A 1 101 ? -13.580 -6.244 2.577 1.00 74.62 101 PHE A C 1
ATOM 740 O O . PHE A 1 101 ? -12.884 -6.567 1.614 1.00 74.62 101 PHE A O 1
ATOM 747 N N . PRO A 1 102 ? -13.026 -5.627 3.646 1.00 74.50 102 PRO A N 1
ATOM 748 C CA . PRO A 1 102 ? -11.592 -5.346 3.697 1.00 74.50 102 PRO A CA 1
ATO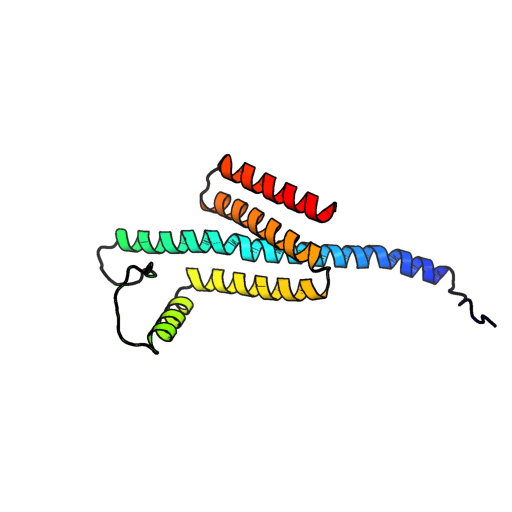M 749 C C . PRO A 1 102 ? -10.740 -6.623 3.708 1.00 74.50 102 PRO A C 1
ATOM 751 O O . PRO A 1 102 ? -9.666 -6.641 3.116 1.00 74.50 102 PRO A O 1
ATOM 754 N N . TYR A 1 103 ? -11.218 -7.720 4.301 1.00 79.75 103 TYR A N 1
ATOM 755 C CA . TYR A 1 103 ? -10.524 -9.005 4.211 1.00 79.75 103 TYR A CA 1
ATOM 756 C C . TYR A 1 103 ? -10.419 -9.507 2.762 1.00 79.75 103 TYR A C 1
ATOM 758 O O . TYR A 1 103 ? -9.348 -9.938 2.334 1.00 79.75 103 TYR A O 1
ATOM 766 N N . LEU A 1 104 ? -11.507 -9.413 1.994 1.00 78.00 104 LEU A N 1
ATOM 767 C CA . LEU A 1 104 ? -11.531 -9.835 0.596 1.00 78.00 104 LEU A CA 1
ATOM 768 C C . LEU A 1 104 ? -10.586 -8.980 -0.257 1.00 78.00 104 LEU A C 1
ATOM 770 O O . LEU A 1 104 ? -9.801 -9.524 -1.027 1.00 78.00 104 LEU A O 1
ATOM 774 N N . LEU A 1 105 ? -10.600 -7.657 -0.057 1.00 78.12 105 LEU A N 1
ATOM 775 C CA . LEU A 1 105 ? -9.675 -6.734 -0.721 1.00 78.12 105 LEU A CA 1
ATOM 776 C C . LEU A 1 105 ? -8.213 -7.068 -0.408 1.00 78.12 105 LEU A C 1
ATOM 778 O O . LEU A 1 105 ? -7.384 -7.087 -1.316 1.00 78.12 105 LEU A O 1
ATOM 782 N N . ASN A 1 106 ? -7.903 -7.390 0.849 1.00 84.88 106 ASN A N 1
ATOM 783 C CA . ASN A 1 106 ? -6.559 -7.793 1.248 1.00 84.88 106 ASN A CA 1
ATOM 784 C C . ASN A 1 106 ? -6.104 -9.072 0.519 1.00 84.88 106 ASN A C 1
ATOM 786 O O . ASN A 1 106 ? -4.978 -9.131 0.027 1.00 84.88 106 ASN A O 1
ATOM 790 N N . GLN A 1 107 ? -6.993 -10.065 0.384 1.00 84.75 107 GLN A N 1
ATOM 791 C CA . GLN A 1 107 ? -6.698 -11.299 -0.353 1.00 84.75 107 GLN A CA 1
ATOM 792 C C . GLN A 1 107 ? -6.552 -11.077 -1.861 1.00 84.75 107 GLN A C 1
ATOM 794 O O . GLN A 1 107 ? -5.653 -11.643 -2.483 1.00 84.75 107 GLN A O 1
ATOM 799 N N . CYS A 1 108 ? -7.383 -10.217 -2.455 1.00 81.94 108 CYS A N 1
ATOM 800 C CA . CYS A 1 108 ? -7.209 -9.803 -3.846 1.00 81.94 108 CYS A CA 1
ATOM 801 C C . CYS A 1 108 ? -5.852 -9.115 -4.055 1.00 81.94 108 CYS A C 1
ATOM 803 O O . CYS A 1 108 ? -5.181 -9.390 -5.046 1.00 81.94 108 CYS A O 1
ATOM 805 N N . GLY A 1 109 ? -5.409 -8.292 -3.098 1.00 83.38 109 GLY A N 1
ATOM 806 C CA . GLY A 1 109 ? -4.081 -7.679 -3.108 1.00 83.38 109 GLY A CA 1
ATOM 807 C C . GLY A 1 109 ? -2.961 -8.718 -3.160 1.00 83.38 109 GLY A C 1
ATOM 808 O O . GLY A 1 109 ? -2.067 -8.607 -3.994 1.00 83.38 109 GLY A O 1
ATOM 809 N N . SER A 1 110 ? -3.043 -9.775 -2.347 1.00 86.38 110 SER A N 1
ATOM 810 C CA . SER A 1 110 ? -2.067 -10.874 -2.359 1.00 86.38 110 SER A CA 1
ATOM 811 C C . SER A 1 110 ? -2.038 -11.645 -3.684 1.00 86.38 110 SER A C 1
ATOM 813 O O . SER A 1 110 ? -0.957 -11.968 -4.171 1.00 86.38 110 SER A O 1
ATOM 815 N N . LEU A 1 111 ? -3.201 -11.910 -4.289 1.00 84.25 111 LEU A N 1
ATOM 816 C CA . LEU A 1 111 ? -3.310 -12.561 -5.603 1.00 84.25 111 LEU A CA 1
ATOM 817 C C . LEU A 1 111 ? -2.680 -11.714 -6.714 1.00 84.25 111 LEU A C 1
ATOM 819 O O . LEU A 1 111 ? -1.863 -12.218 -7.483 1.00 84.25 111 LEU A O 1
ATOM 823 N N . CYS A 1 112 ? -3.021 -10.424 -6.766 1.00 82.81 112 CYS A N 1
ATOM 824 C CA . CYS A 1 112 ? -2.426 -9.492 -7.718 1.00 82.81 112 CYS A CA 1
ATOM 825 C C . CYS A 1 112 ? -0.910 -9.401 -7.510 1.00 82.81 112 CYS A C 1
ATOM 827 O O . CYS A 1 112 ? -0.156 -9.547 -8.462 1.00 82.81 112 CYS A O 1
ATOM 829 N N . TYR A 1 113 ? -0.447 -9.245 -6.269 1.00 85.38 113 TYR A N 1
ATOM 830 C CA . TYR A 1 113 ? 0.979 -9.194 -5.953 1.00 85.38 113 TYR A CA 1
ATOM 831 C C . TYR A 1 113 ? 1.723 -10.443 -6.439 1.00 85.38 113 TYR A C 1
ATOM 833 O O . TYR A 1 113 ? 2.765 -10.323 -7.076 1.00 85.38 113 TYR A O 1
ATOM 841 N N . TYR A 1 114 ? 1.162 -11.633 -6.211 1.00 87.19 114 TYR A N 1
ATOM 842 C CA . TYR A 1 114 ? 1.759 -12.885 -6.673 1.00 87.19 114 TYR A CA 1
ATOM 843 C C . TYR A 1 114 ? 1.871 -12.958 -8.201 1.00 87.19 114 TYR A C 1
ATOM 845 O O . TYR A 1 114 ? 2.893 -13.403 -8.715 1.00 87.19 114 TYR A O 1
ATOM 853 N N . TYR A 1 115 ? 0.855 -12.482 -8.927 1.00 82.12 115 TYR A N 1
ATOM 854 C CA . TYR A 1 115 ? 0.910 -12.393 -10.387 1.00 82.12 115 TYR A CA 1
ATOM 855 C C . TYR A 1 115 ? 2.032 -11.451 -10.848 1.00 82.12 115 TYR A C 1
ATOM 857 O O . TYR A 1 115 ? 2.819 -11.804 -11.720 1.00 82.12 115 TYR A O 1
ATOM 865 N N . LEU A 1 116 ? 2.163 -10.283 -10.214 1.00 81.56 116 LEU A N 1
ATOM 866 C CA . LEU A 1 116 ? 3.202 -9.308 -10.553 1.00 81.56 116 LEU A CA 1
ATOM 867 C C . LEU A 1 116 ? 4.623 -9.800 -10.239 1.00 81.56 116 LEU A C 1
ATOM 869 O O . LEU A 1 116 ? 5.554 -9.451 -10.959 1.00 81.56 116 LEU A O 1
ATOM 873 N N . LEU A 1 117 ? 4.790 -10.643 -9.218 1.00 83.44 117 LEU A N 1
ATOM 874 C CA . LEU A 1 117 ? 6.068 -11.292 -8.899 1.00 83.44 117 LEU A CA 1
ATOM 875 C C . LEU A 1 117 ? 6.576 -12.215 -10.013 1.00 83.44 117 LEU A C 1
ATOM 877 O O . LEU A 1 117 ? 7.776 -12.459 -10.091 1.00 83.44 117 LEU A O 1
ATOM 881 N N . GLY A 1 118 ? 5.676 -12.758 -10.837 1.00 79.81 118 GLY A N 1
ATOM 882 C CA . GLY A 1 118 ? 6.046 -13.582 -11.989 1.00 79.81 118 GLY A CA 1
ATOM 883 C C . GLY A 1 118 ? 6.522 -12.769 -13.195 1.00 79.81 118 GLY A C 1
ATOM 884 O O . GLY A 1 118 ? 7.207 -13.312 -14.056 1.00 79.81 118 GLY A O 1
ATOM 885 N N . GLU A 1 119 ? 6.177 -11.481 -13.245 1.00 77.50 119 GLU A N 1
ATOM 886 C CA . GLU A 1 119 ? 6.389 -10.596 -14.396 1.00 77.50 119 GLU A CA 1
ATOM 887 C C . GLU A 1 119 ? 7.535 -9.588 -14.175 1.00 77.50 119 GLU A C 1
ATOM 889 O O . GLU A 1 119 ? 8.108 -9.088 -15.143 1.00 77.50 119 GLU A O 1
ATOM 894 N N . TYR A 1 120 ? 7.877 -9.269 -12.917 1.00 81.31 120 TYR A N 1
ATOM 895 C CA . TYR A 1 120 ? 8.884 -8.260 -12.567 1.00 81.31 120 TYR A CA 1
ATOM 896 C C . TYR A 1 120 ? 9.831 -8.709 -11.448 1.00 81.31 120 TYR A C 1
ATOM 898 O O . TYR A 1 120 ? 9.502 -9.566 -10.629 1.00 81.31 120 TYR A O 1
ATOM 906 N N . ASP A 1 121 ? 11.012 -8.086 -11.379 1.00 82.62 121 ASP A N 1
ATOM 907 C CA . ASP A 1 121 ? 12.056 -8.440 -10.417 1.00 82.62 121 ASP A CA 1
ATOM 908 C C . ASP A 1 121 ? 11.571 -8.338 -8.965 1.00 82.62 121 ASP A C 1
ATOM 910 O O . ASP A 1 121 ? 11.110 -7.285 -8.500 1.00 82.62 121 ASP A O 1
ATOM 914 N N . LEU A 1 122 ? 11.723 -9.434 -8.217 1.00 83.12 122 LEU A N 1
ATOM 915 C CA . LEU A 1 122 ? 11.274 -9.555 -6.828 1.00 83.12 122 LEU A CA 1
ATOM 916 C C . LEU A 1 122 ? 11.879 -8.459 -5.934 1.00 83.12 122 LEU A C 1
ATOM 918 O O . LEU A 1 122 ? 11.190 -7.894 -5.082 1.00 83.12 122 LEU A O 1
ATOM 922 N N . CYS A 1 123 ? 13.154 -8.133 -6.164 1.00 84.06 123 CYS A N 1
ATOM 923 C CA . CYS A 1 123 ? 13.924 -7.165 -5.384 1.00 84.06 123 CYS A CA 1
ATOM 924 C C . CYS A 1 123 ? 13.402 -5.728 -5.495 1.00 84.06 123 CYS A C 1
ATOM 926 O O . CYS A 1 123 ? 13.623 -4.945 -4.581 1.00 84.06 123 CYS A O 1
ATOM 928 N N . ILE A 1 124 ? 12.699 -5.380 -6.576 1.00 81.81 124 ILE A N 1
ATOM 929 C CA . ILE A 1 124 ? 12.105 -4.047 -6.759 1.00 81.81 124 ILE A CA 1
ATOM 930 C C . ILE A 1 124 ? 10.616 -4.087 -6.424 1.00 81.81 124 ILE A C 1
ATOM 932 O O . ILE A 1 124 ? 10.101 -3.198 -5.744 1.00 81.81 124 ILE A O 1
ATOM 936 N N . THR A 1 125 ? 9.931 -5.147 -6.856 1.00 85.19 125 THR A N 1
ATOM 937 C CA . THR A 1 125 ? 8.491 -5.332 -6.654 1.00 85.19 125 THR A CA 1
ATOM 938 C C . THR A 1 125 ? 8.128 -5.326 -5.172 1.00 85.19 125 THR A C 1
ATOM 940 O O . THR A 1 125 ? 7.184 -4.642 -4.773 1.00 85.19 125 THR A O 1
ATOM 943 N N . ALA A 1 126 ? 8.896 -6.035 -4.338 1.00 86.94 126 ALA A N 1
ATOM 944 C CA . ALA A 1 126 ? 8.597 -6.150 -2.916 1.00 86.94 126 ALA A CA 1
ATOM 945 C C . ALA A 1 126 ? 8.778 -4.820 -2.149 1.00 86.94 126 ALA A C 1
ATOM 947 O O . ALA A 1 126 ? 7.833 -4.405 -1.470 1.00 86.94 126 ALA A O 1
ATOM 948 N N . PRO A 1 127 ? 9.910 -4.091 -2.251 1.00 86.25 127 PRO A N 1
ATOM 949 C CA . PRO A 1 127 ? 10.048 -2.780 -1.609 1.00 86.25 127 PRO A CA 1
ATOM 950 C C . PRO A 1 127 ? 9.067 -1.730 -2.141 1.00 86.25 127 PRO A C 1
ATOM 952 O O . PRO A 1 127 ? 8.566 -0.912 -1.363 1.00 86.25 127 PRO A O 1
ATOM 955 N N . LEU A 1 128 ? 8.753 -1.767 -3.441 1.00 87.69 128 LEU A N 1
ATOM 956 C CA . LEU A 1 128 ? 7.822 -0.827 -4.062 1.00 87.69 128 LEU A CA 1
ATOM 957 C C . LEU A 1 128 ? 6.386 -1.056 -3.568 1.00 87.69 128 LEU A C 1
ATOM 959 O O . LEU A 1 128 ? 5.740 -0.112 -3.116 1.00 87.69 128 LEU A O 1
ATOM 963 N N . ALA A 1 129 ? 5.902 -2.303 -3.564 1.00 88.94 129 ALA A N 1
ATOM 964 C CA . ALA A 1 129 ? 4.565 -2.637 -3.065 1.00 88.94 129 ALA A CA 1
ATOM 965 C C . ALA A 1 129 ? 4.381 -2.247 -1.589 1.00 88.94 129 ALA A C 1
ATOM 967 O O . ALA A 1 129 ? 3.354 -1.673 -1.227 1.00 88.94 129 ALA A O 1
ATOM 968 N N . ASN A 1 130 ? 5.389 -2.498 -0.746 1.00 90.25 130 ASN A N 1
ATOM 969 C CA . ASN A 1 130 ? 5.351 -2.125 0.671 1.00 90.25 130 ASN A CA 1
ATOM 970 C C . ASN A 1 130 ? 5.332 -0.602 0.873 1.00 90.25 130 ASN A C 1
ATOM 972 O O . ASN A 1 130 ? 4.549 -0.092 1.676 1.00 90.25 130 ASN A O 1
ATOM 976 N N . THR A 1 131 ? 6.144 0.134 0.111 1.00 89.56 131 THR A N 1
ATOM 977 C CA . THR A 1 131 ? 6.156 1.605 0.129 1.00 89.56 131 THR A CA 1
ATOM 978 C C . THR A 1 131 ? 4.805 2.184 -0.281 1.00 89.56 131 THR A C 1
ATOM 980 O O . THR A 1 131 ? 4.272 3.063 0.399 1.00 89.56 131 THR A O 1
ATOM 983 N N . LEU A 1 132 ? 4.209 1.667 -1.360 1.00 88.38 132 LEU A N 1
ATOM 984 C CA . LEU A 1 132 ? 2.892 2.108 -1.817 1.00 88.38 132 LEU A CA 1
ATOM 985 C C . LEU A 1 132 ? 1.797 1.750 -0.812 1.00 88.38 132 LEU A C 1
ATOM 987 O O . LEU A 1 132 ? 0.939 2.585 -0.543 1.00 88.38 132 LEU A O 1
ATOM 991 N N . ALA A 1 133 ? 1.835 0.557 -0.215 1.00 89.31 133 ALA A N 1
ATOM 992 C CA . ALA A 1 133 ? 0.889 0.172 0.829 1.00 89.31 133 ALA A CA 1
ATOM 993 C C . ALA A 1 133 ? 0.926 1.144 2.015 1.00 89.31 133 ALA A C 1
ATOM 995 O O . ALA A 1 133 ? -0.123 1.581 2.491 1.00 89.31 133 ALA A O 1
ATOM 996 N N . PHE A 1 134 ? 2.119 1.553 2.451 1.00 88.50 134 PHE A N 1
ATOM 997 C CA . PHE A 1 134 ? 2.258 2.561 3.498 1.00 88.50 134 PHE A CA 1
ATOM 998 C C . PHE A 1 134 ? 1.706 3.926 3.067 1.00 88.50 134 PHE A C 1
ATOM 1000 O O . PHE A 1 134 ? 0.931 4.539 3.800 1.00 88.50 134 PHE A O 1
ATOM 1007 N N . LEU A 1 135 ? 2.040 4.381 1.856 1.00 88.75 135 LEU A N 1
ATOM 1008 C CA . LEU A 1 135 ? 1.548 5.651 1.318 1.00 88.75 135 LEU A CA 1
ATOM 1009 C C . LEU A 1 135 ? 0.013 5.682 1.241 1.00 88.75 135 LEU A C 1
ATOM 1011 O O . LEU A 1 135 ? -0.618 6.663 1.636 1.00 88.75 135 LEU A O 1
ATOM 1015 N N . PHE A 1 136 ? -0.602 4.595 0.775 1.00 88.19 136 PHE A N 1
ATOM 1016 C CA . PHE A 1 136 ? -2.055 4.477 0.700 1.00 88.19 136 PHE A CA 1
ATOM 1017 C C . PHE A 1 136 ? -2.715 4.279 2.060 1.00 88.19 136 PHE A C 1
ATOM 1019 O O . PHE A 1 136 ? -3.834 4.757 2.241 1.00 88.19 136 PHE A O 1
ATOM 1026 N N . THR A 1 137 ? -2.036 3.657 3.026 1.00 87.75 137 THR A N 1
ATOM 1027 C CA . THR A 1 137 ? -2.477 3.655 4.432 1.00 87.75 137 THR A CA 1
ATOM 1028 C C . THR A 1 137 ? -2.600 5.083 4.926 1.00 87.75 137 THR A C 1
ATOM 1030 O O . THR A 1 137 ? -3.656 5.470 5.421 1.00 87.75 137 THR A O 1
ATOM 1033 N N . PHE A 1 138 ? -1.569 5.892 4.682 1.00 84.88 138 PHE A N 1
ATOM 1034 C CA . PHE A 1 138 ? -1.558 7.297 5.059 1.00 84.88 138 PHE A CA 1
ATOM 1035 C C . PHE A 1 138 ? -2.688 8.096 4.430 1.00 84.88 138 PHE A C 1
ATOM 1037 O O . PHE A 1 138 ? -3.425 8.812 5.111 1.00 84.88 138 PHE A O 1
ATOM 1044 N N . LEU A 1 139 ? -2.842 7.952 3.115 1.00 86.19 139 LEU A N 1
ATOM 1045 C CA . LEU A 1 139 ? -3.876 8.654 2.372 1.00 86.19 139 LEU A CA 1
ATOM 1046 C C . LEU A 1 139 ? -5.272 8.238 2.846 1.00 86.19 139 LEU A C 1
ATOM 1048 O O . LEU A 1 139 ? -6.141 9.084 3.050 1.00 86.19 139 LEU A O 1
ATOM 1052 N N . THR A 1 140 ? -5.477 6.941 3.066 1.00 85.31 140 THR A N 1
ATOM 1053 C CA . THR A 1 140 ? -6.755 6.412 3.540 1.00 85.31 140 THR A CA 1
ATOM 1054 C C . THR A 1 140 ? -7.053 6.888 4.960 1.00 85.31 140 THR A C 1
ATOM 1056 O O . THR A 1 140 ? -8.181 7.295 5.226 1.00 85.31 140 THR A O 1
ATOM 1059 N N . GLU A 1 141 ? -6.068 6.914 5.862 1.00 84.00 141 GLU A N 1
ATOM 1060 C CA . GLU A 1 141 ? -6.234 7.461 7.215 1.00 84.00 141 GLU A CA 1
ATOM 1061 C C . GLU A 1 141 ? -6.586 8.950 7.199 1.00 84.00 141 GLU A C 1
ATOM 1063 O O . GLU A 1 141 ? -7.499 9.361 7.918 1.00 84.00 141 GLU A O 1
ATOM 1068 N N . ALA A 1 142 ? -5.934 9.750 6.354 1.00 83.94 142 ALA A N 1
ATOM 1069 C CA . ALA A 1 142 ? -6.253 11.169 6.209 1.00 83.94 142 ALA A CA 1
ATOM 1070 C C . ALA A 1 142 ? -7.688 11.383 5.684 1.00 83.94 142 ALA A C 1
ATOM 1072 O O . ALA A 1 142 ? -8.437 12.201 6.224 1.00 83.94 142 ALA A O 1
ATOM 1073 N N . ILE A 1 143 ? -8.106 10.605 4.676 1.00 84.25 143 ILE A N 1
ATOM 1074 C CA . ILE A 1 143 ? -9.469 10.657 4.116 1.00 84.25 143 ILE A CA 1
ATOM 1075 C C . ILE A 1 143 ? -10.507 10.256 5.169 1.00 84.25 143 ILE A C 1
ATOM 1077 O O . ILE A 1 143 ? -11.530 10.924 5.328 1.00 84.25 143 ILE A O 1
ATOM 1081 N N . ILE A 1 144 ? -10.250 9.166 5.893 1.00 82.06 144 ILE A N 1
ATOM 1082 C CA . ILE A 1 144 ? -11.173 8.604 6.878 1.00 82.06 144 ILE A CA 1
ATOM 1083 C C . ILE A 1 144 ? -11.337 9.531 8.090 1.00 82.06 144 ILE A C 1
ATOM 1085 O O . ILE A 1 144 ? -12.462 9.754 8.538 1.00 82.06 144 ILE A O 1
ATOM 1089 N N . ASN A 1 145 ? -10.238 10.072 8.622 1.00 79.25 145 ASN A N 1
ATOM 1090 C CA . ASN A 1 145 ? -10.273 10.936 9.803 1.00 79.25 145 ASN A CA 1
ATOM 1091 C C . ASN A 1 145 ? -10.683 12.380 9.475 1.00 79.25 145 ASN A C 1
ATOM 1093 O O . ASN A 1 145 ? -10.943 13.158 10.392 1.00 79.25 145 ASN A O 1
ATOM 1097 N N . LYS A 1 146 ? -10.760 12.745 8.183 1.00 79.25 146 LYS A N 1
ATOM 1098 C CA . LYS A 1 146 ? -11.004 14.119 7.702 1.00 79.25 146 LYS A CA 1
ATOM 1099 C C . LYS A 1 146 ? -10.085 15.156 8.366 1.00 79.25 146 LYS A C 1
ATOM 1101 O O . LYS A 1 146 ? -10.445 16.326 8.488 1.00 79.25 146 LYS A O 1
ATOM 1106 N N . SER A 1 147 ? -8.910 14.722 8.806 1.00 79.69 147 SER A N 1
ATOM 1107 C CA . SER A 1 147 ? -7.918 15.525 9.507 1.00 79.69 147 SER A CA 1
ATOM 1108 C C . SER A 1 147 ? -6.625 15.524 8.712 1.00 79.69 147 SER A C 1
ATOM 1110 O O . SER A 1 147 ? -6.287 14.536 8.057 1.00 79.69 147 SER A O 1
ATOM 1112 N N . LEU A 1 148 ? -5.889 16.630 8.782 1.00 80.00 148 LEU A N 1
ATOM 1113 C CA . LEU A 1 148 ? -4.562 16.684 8.188 1.00 80.00 148 LEU A CA 1
ATOM 1114 C C . LEU A 1 148 ? -3.633 15.672 8.884 1.00 80.00 148 LEU A C 1
ATOM 1116 O O . LEU A 1 148 ? -3.768 15.472 10.096 1.00 80.00 148 LEU A O 1
ATOM 1120 N N . PRO A 1 149 ? -2.719 15.035 8.132 1.00 78.38 149 PRO A N 1
ATOM 1121 C CA . PRO A 1 149 ? -1.737 14.122 8.703 1.00 78.38 149 PRO A CA 1
ATOM 1122 C C . PRO A 1 149 ? -0.850 14.851 9.718 1.00 78.38 149 PRO A C 1
ATOM 1124 O O . PRO A 1 149 ? -0.550 16.039 9.568 1.00 78.38 149 PRO A O 1
ATOM 1127 N N . SER A 1 150 ? -0.436 14.135 10.762 1.00 85.50 150 SER A N 1
ATOM 1128 C CA . SER A 1 150 ? 0.477 14.660 11.778 1.00 85.50 150 SER A CA 1
ATOM 1129 C C . SER A 1 150 ? 1.858 14.981 11.182 1.00 85.50 150 SER A C 1
ATOM 1131 O 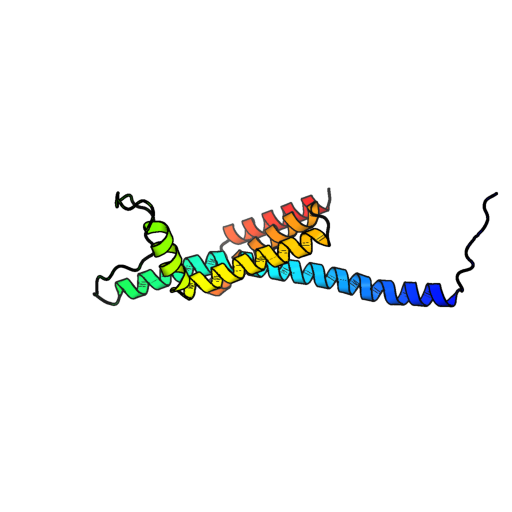O . SER A 1 150 ? 2.235 14.530 10.104 1.00 85.50 150 SER A O 1
ATOM 1133 N N . MET A 1 151 ? 2.692 15.729 11.904 1.00 85.69 151 MET A N 1
ATOM 1134 C CA . MET A 1 151 ? 4.093 15.898 11.492 1.00 85.69 151 MET A CA 1
ATOM 1135 C C . MET A 1 151 ? 4.867 14.574 11.561 1.00 85.69 151 MET A C 1
ATOM 1137 O O . MET A 1 151 ? 5.741 14.326 10.737 1.00 85.69 151 MET A O 1
ATOM 1141 N N . GLN A 1 152 ? 4.520 13.700 12.510 1.00 86.19 152 GLN A N 1
ATOM 1142 C CA . GLN A 1 152 ? 5.142 12.375 12.648 1.00 86.19 152 GLN A CA 1
ATOM 1143 C C . GLN A 1 152 ? 4.842 11.484 11.438 1.00 86.19 152 GLN A C 1
ATOM 1145 O O . GLN A 1 152 ? 5.718 10.793 10.925 1.00 86.19 152 GLN A O 1
ATOM 1150 N N . ASP A 1 153 ? 3.612 11.578 10.960 1.00 83.62 153 ASP A N 1
ATOM 1151 C CA . ASP A 1 153 ? 3.072 10.876 9.808 1.00 83.62 153 ASP A CA 1
ATOM 1152 C C . ASP A 1 153 ? 3.803 11.244 8.514 1.00 83.62 153 ASP A C 1
ATOM 1154 O O . ASP A 1 153 ? 4.288 10.385 7.776 1.00 83.62 153 ASP A O 1
ATOM 1158 N N . ILE A 1 154 ? 3.959 12.551 8.284 1.00 86.94 154 ILE A N 1
ATOM 1159 C CA . ILE A 1 154 ? 4.674 13.097 7.128 1.00 86.94 154 ILE A CA 1
ATOM 1160 C C . ILE A 1 154 ? 6.146 12.675 7.158 1.00 86.94 154 ILE A C 1
ATOM 1162 O O . ILE A 1 154 ? 6.682 12.249 6.134 1.00 86.94 154 ILE A O 1
ATOM 1166 N N . VAL A 1 155 ? 6.795 12.753 8.325 1.00 91.62 155 VAL A N 1
ATOM 1167 C CA . VAL A 1 155 ? 8.189 12.314 8.493 1.00 91.62 155 VAL A CA 1
ATOM 1168 C C . VAL A 1 155 ? 8.322 10.818 8.210 1.00 91.62 155 VAL A C 1
ATOM 1170 O O . VAL A 1 155 ? 9.233 10.425 7.485 1.00 91.62 155 VAL A O 1
ATOM 1173 N N . GLY A 1 156 ? 7.401 9.990 8.709 1.00 87.69 156 GLY A N 1
ATOM 1174 C CA . GLY A 1 156 ? 7.376 8.555 8.424 1.00 87.69 156 GLY A CA 1
ATOM 1175 C C . GLY A 1 156 ? 7.241 8.258 6.929 1.00 87.69 156 GLY A C 1
ATOM 1176 O O . GLY A 1 156 ? 8.025 7.485 6.378 1.00 87.69 156 GLY A O 1
ATOM 1177 N N . CYS A 1 157 ? 6.309 8.932 6.248 1.00 88.69 157 CYS A N 1
ATOM 1178 C CA . CYS A 1 157 ? 6.134 8.819 4.799 1.00 88.69 157 CYS A CA 1
ATOM 1179 C C . CYS A 1 157 ? 7.400 9.221 4.030 1.00 88.69 157 CYS A C 1
ATOM 1181 O O . CYS A 1 157 ? 7.836 8.490 3.141 1.00 88.69 157 CYS A O 1
ATOM 1183 N N . ALA A 1 158 ? 8.017 10.350 4.388 1.00 90.00 158 ALA A N 1
ATOM 1184 C CA . ALA A 1 158 ? 9.242 10.821 3.749 1.00 90.00 158 ALA A CA 1
ATOM 1185 C C . ALA A 1 158 ? 10.404 9.829 3.922 1.00 90.00 158 ALA A C 1
ATOM 1187 O O . ALA A 1 158 ? 11.158 9.595 2.980 1.00 90.00 158 ALA A O 1
ATOM 1188 N N . LEU A 1 159 ? 10.523 9.220 5.104 1.00 92.38 159 LEU A N 1
ATOM 1189 C CA . LEU A 1 159 ? 11.589 8.276 5.441 1.00 92.38 159 LEU A CA 1
ATOM 1190 C C . LEU A 1 159 ? 11.437 6.935 4.705 1.00 92.38 159 LEU A C 1
ATOM 1192 O O . LEU A 1 159 ? 12.425 6.320 4.313 1.00 92.38 159 LEU A O 1
ATOM 1196 N N . ILE A 1 160 ? 10.201 6.498 4.459 1.00 92.00 160 ILE A N 1
ATOM 1197 C CA . ILE A 1 160 ? 9.931 5.299 3.657 1.00 92.00 160 ILE A CA 1
ATOM 1198 C C . ILE A 1 160 ? 10.208 5.555 2.174 1.00 92.00 160 ILE A C 1
ATOM 1200 O O . ILE A 1 160 ? 10.853 4.732 1.527 1.00 92.00 160 ILE A O 1
ATOM 1204 N N . ILE A 1 161 ? 9.791 6.709 1.640 1.00 89.50 161 ILE A N 1
ATOM 1205 C CA . ILE A 1 161 ? 10.085 7.085 0.249 1.00 89.50 161 ILE A CA 1
ATOM 1206 C C . ILE A 1 161 ? 11.599 7.210 0.035 1.00 89.50 161 ILE A C 1
ATOM 1208 O O . ILE A 1 161 ? 12.115 6.723 -0.971 1.00 89.50 161 ILE A O 1
ATOM 1212 N N . SER A 1 162 ? 12.324 7.822 0.977 1.00 89.88 162 SER A N 1
ATOM 1213 C CA . SER A 1 162 ? 13.782 7.927 0.885 1.00 89.88 162 SER A CA 1
ATOM 1214 C C . SER A 1 162 ? 14.461 6.560 0.984 1.00 89.88 162 SER A C 1
ATOM 1216 O O . SER A 1 162 ? 15.356 6.277 0.191 1.00 89.88 162 SER A O 1
ATOM 1218 N N . GLY A 1 163 ? 13.999 5.680 1.879 1.00 88.75 163 GLY A N 1
ATOM 1219 C CA . GLY A 1 163 ? 14.477 4.300 1.970 1.00 88.75 163 GLY A CA 1
ATOM 1220 C C . GLY A 1 163 ? 14.292 3.529 0.662 1.00 88.75 163 GLY A C 1
ATOM 1221 O O . GLY A 1 163 ? 15.234 2.908 0.176 1.00 88.75 163 GLY A O 1
ATOM 1222 N N . PHE A 1 164 ? 13.117 3.636 0.037 1.00 88.44 164 PHE A N 1
ATOM 1223 C CA . PHE A 1 164 ? 12.864 3.032 -1.272 1.00 88.44 164 PHE A CA 1
ATOM 1224 C C . PHE A 1 164 ? 13.780 3.594 -2.368 1.00 88.44 164 PHE A C 1
ATOM 1226 O O . PHE A 1 164 ? 14.340 2.826 -3.150 1.00 88.44 164 PHE A O 1
ATOM 1233 N N . ALA A 1 165 ? 13.984 4.915 -2.408 1.00 87.50 165 ALA A N 1
ATOM 1234 C CA . ALA A 1 165 ? 14.890 5.540 -3.371 1.00 87.50 165 ALA A CA 1
ATOM 1235 C C . ALA A 1 165 ? 16.328 5.014 -3.229 1.00 87.50 165 ALA A C 1
ATOM 1237 O O . ALA A 1 165 ? 16.990 4.762 -4.236 1.00 87.50 165 ALA A O 1
ATOM 1238 N N . VAL A 1 166 ? 16.789 4.780 -1.996 1.00 87.88 166 VAL A N 1
ATOM 1239 C CA . VAL A 1 166 ? 18.085 4.139 -1.729 1.00 87.88 166 VAL A CA 1
ATOM 1240 C C . VAL A 1 166 ? 18.097 2.691 -2.224 1.00 87.88 166 VAL A C 1
ATOM 1242 O O . VAL A 1 166 ? 19.060 2.302 -2.874 1.00 87.88 166 VAL A O 1
ATOM 1245 N N . CYS A 1 167 ? 17.032 1.912 -1.996 1.00 83.94 167 CYS A N 1
ATOM 1246 C CA . CYS A 1 167 ? 16.936 0.529 -2.486 1.00 83.94 167 CYS A CA 1
ATOM 1247 C C . CYS A 1 167 ? 17.006 0.407 -4.017 1.00 83.94 167 CYS A C 1
ATOM 1249 O O . CYS A 1 167 ? 17.451 -0.622 -4.510 1.00 83.94 167 CYS A O 1
ATOM 1251 N N . VAL A 1 168 ? 16.557 1.421 -4.762 1.00 81.25 168 VAL A N 1
ATOM 1252 C CA . VAL A 1 168 ? 16.601 1.438 -6.238 1.00 81.25 168 VAL A CA 1
ATOM 1253 C C . VAL A 1 168 ? 17.911 2.020 -6.781 1.00 81.25 168 VAL A C 1
ATOM 1255 O O . VAL A 1 168 ? 18.273 1.752 -7.921 1.00 81.25 168 VAL A O 1
ATOM 1258 N N . SER A 1 169 ? 18.618 2.823 -5.985 1.00 78.81 169 SER A N 1
ATOM 1259 C CA . SER A 1 169 ? 19.861 3.490 -6.405 1.00 78.81 169 SER A CA 1
ATOM 1260 C C . SER A 1 169 ? 21.131 2.676 -6.121 1.00 78.81 169 SER A C 1
ATOM 1262 O O . SER A 1 169 ? 22.219 3.132 -6.474 1.00 78.81 169 SER A O 1
ATOM 1264 N N . GLY A 1 170 ? 21.002 1.543 -5.425 1.00 58.22 170 GLY A N 1
ATOM 1265 C CA . GLY A 1 170 ? 22.104 0.684 -4.981 1.00 58.22 170 GLY A CA 1
ATOM 1266 C C . GLY A 1 170 ? 22.350 -0.534 -5.857 1.00 58.22 170 GLY A C 1
ATOM 1267 O O . GLY A 1 170 ? 21.453 -0.901 -6.646 1.00 58.22 170 GLY A O 1
#

pLDDT: mean 71.07, std 17.54, range [29.7, 92.38]